Protein AF-A0A968ZUE2-F1 (afdb_monomer_lite)

Sequence (147 aa):
MPTDTAALRRLIYQATYGLSRQKRTHAAQLGALLRKQDRTFSYEKYSFTKLIDLLEAVPDLVEMERIDPDSSNPNSAPVYYVRPVTDTKRLLTDALTDYDSPDGWVHIDSLMQAICQKAACLTQIWYFRLSAMAIAILKPFRNVDRS

Secondary structure (DSSP, 8-state):
--HHHHHHHHHHHHHHTT--TTS-EEHHHHHHHHHHH-TT--GGGGT-SSHHHHHHT-TTTEEEEEEPPPTT-TTPPPEEEEEESS-HHHHHHHHHHT---TTS---HHHHHHHHHHHHHHHHHHHHHHHHHHHHHHT---------

Foldseek 3Di:
DPPVVVVLLVLLCQLQQQFAQVDWDFLVVSVVSSCVSPVPDDVVVVVDPDSVRVQVVCCQFKDKDWDCDDPVDVPDDITITIHGPDNNNVVVVVVLVPDDDPVSDDDPVNVVVVVVVVVVVVVVVVVVVVVVVVVVVVDDDDDDDDD

pLDDT: mean 78.9, std 15.83, range [41.78, 95.31]

Structure (mmCIF, N/CA/C/O backbone):
data_AF-A0A968ZUE2-F1
#
_entry.id   AF-A0A968ZUE2-F1
#
loop_
_atom_site.group_PDB
_atom_site.id
_atom_site.type_symbol
_atom_site.label_atom_id
_atom_site.label_alt_id
_atom_site.label_comp_id
_atom_site.label_asym_id
_atom_site.label_entity_id
_atom_site.label_seq_id
_atom_site.pdbx_PDB_ins_code
_atom_site.Cartn_x
_atom_site.Cartn_y
_atom_site.Cartn_z
_atom_site.occupancy
_atom_site.B_iso_or_equiv
_atom_site.auth_seq_id
_atom_site.auth_comp_id
_atom_site.auth_asym_id
_atom_site.auth_atom_id
_atom_site.pdbx_PDB_model_num
ATOM 1 N N . MET A 1 1 ? 12.365 -18.688 7.496 1.00 46.22 1 MET A N 1
ATOM 2 C CA . MET A 1 1 ? 12.371 -17.460 6.673 1.00 46.22 1 MET A CA 1
ATOM 3 C C . MET A 1 1 ? 10.960 -16.875 6.640 1.00 46.22 1 MET A C 1
ATOM 5 O O . MET A 1 1 ? 10.155 -17.443 5.913 1.00 46.22 1 MET A O 1
ATOM 9 N N . PRO A 1 2 ? 10.584 -15.920 7.526 1.00 47.91 2 PRO A N 1
ATOM 10 C CA . PRO A 1 2 ? 9.611 -14.890 7.093 1.00 47.91 2 PRO A CA 1
ATOM 11 C C . PRO A 1 2 ? 9.578 -13.562 7.905 1.00 47.91 2 PRO A C 1
ATOM 13 O O . PRO A 1 2 ? 8.550 -12.892 7.920 1.00 47.91 2 PRO A O 1
ATOM 16 N N . THR A 1 3 ? 10.614 -13.150 8.638 1.00 48.47 3 THR A N 1
ATOM 17 C CA . THR A 1 3 ? 10.499 -11.937 9.487 1.00 48.47 3 THR A CA 1
ATOM 18 C C . THR A 1 3 ? 10.441 -10.640 8.666 1.00 48.47 3 THR A C 1
ATOM 20 O O . THR A 1 3 ? 9.709 -9.713 9.016 1.00 48.47 3 THR A O 1
ATOM 23 N N . ASP A 1 4 ? 11.133 -10.603 7.524 1.00 59.38 4 ASP A N 1
ATOM 24 C CA . ASP A 1 4 ? 11.221 -9.406 6.676 1.00 59.38 4 ASP A CA 1
ATOM 25 C C . ASP A 1 4 ? 9.965 -9.164 5.827 1.00 59.38 4 ASP A C 1
ATOM 27 O O . ASP A 1 4 ? 9.656 -8.019 5.486 1.00 59.38 4 ASP A O 1
ATOM 31 N N . THR A 1 5 ? 9.174 -10.208 5.548 1.00 75.38 5 THR A N 1
ATOM 32 C CA . THR A 1 5 ? 7.927 -10.071 4.781 1.00 75.38 5 THR A CA 1
ATOM 33 C C . THR A 1 5 ? 6.853 -9.337 5.577 1.00 75.38 5 THR A C 1
ATOM 35 O O . THR A 1 5 ? 6.142 -8.506 5.017 1.00 75.38 5 THR A O 1
ATOM 38 N N . ALA A 1 6 ? 6.751 -9.563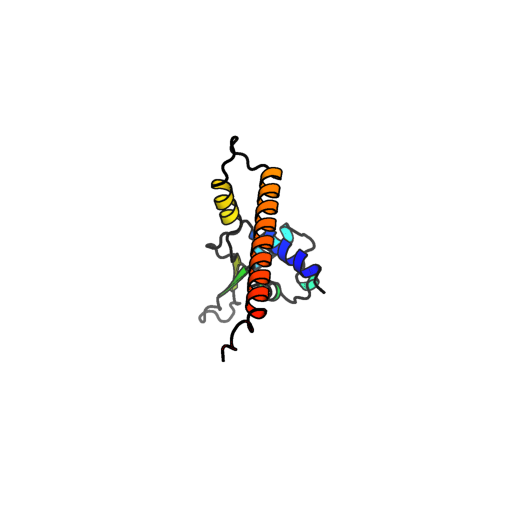 6.890 1.00 85.12 6 ALA A N 1
ATOM 39 C CA . ALA A 1 6 ? 5.794 -8.848 7.735 1.00 85.12 6 ALA A CA 1
ATOM 40 C C . ALA A 1 6 ? 6.118 -7.346 7.831 1.00 85.12 6 ALA A C 1
ATOM 42 O O . ALA A 1 6 ? 5.218 -6.508 7.723 1.00 85.12 6 ALA A O 1
ATOM 43 N N . ALA A 1 7 ? 7.402 -7.002 7.986 1.00 88.56 7 ALA A N 1
ATOM 44 C CA . ALA A 1 7 ? 7.861 -5.615 8.026 1.00 88.56 7 ALA A CA 1
ATOM 45 C C . ALA A 1 7 ? 7.608 -4.895 6.692 1.00 88.56 7 ALA A C 1
ATOM 47 O O . ALA A 1 7 ? 7.051 -3.796 6.688 1.00 88.56 7 ALA A O 1
ATOM 48 N N . LEU A 1 8 ? 7.936 -5.540 5.566 1.00 90.19 8 LEU A N 1
ATOM 49 C CA . LEU A 1 8 ? 7.658 -5.010 4.231 1.00 90.19 8 LEU A CA 1
ATOM 50 C C . LEU A 1 8 ? 6.165 -4.760 4.020 1.00 90.19 8 LEU A C 1
ATOM 52 O O . LEU A 1 8 ? 5.760 -3.677 3.606 1.00 90.19 8 LEU A O 1
ATOM 56 N N . ARG A 1 9 ? 5.329 -5.751 4.336 1.00 91.81 9 ARG A N 1
ATOM 57 C CA . ARG A 1 9 ? 3.878 -5.640 4.161 1.00 91.81 9 ARG A CA 1
ATOM 58 C C . ARG A 1 9 ? 3.309 -4.499 4.993 1.00 91.81 9 ARG A C 1
ATOM 60 O O . ARG A 1 9 ? 2.526 -3.713 4.471 1.00 91.81 9 ARG A O 1
ATOM 67 N N . ARG A 1 10 ? 3.742 -4.345 6.251 1.00 92.12 10 ARG A N 1
ATOM 68 C CA . ARG A 1 10 ? 3.346 -3.210 7.103 1.00 92.12 10 ARG A CA 1
ATOM 69 C C . ARG A 1 10 ? 3.746 -1.870 6.484 1.00 92.12 10 ARG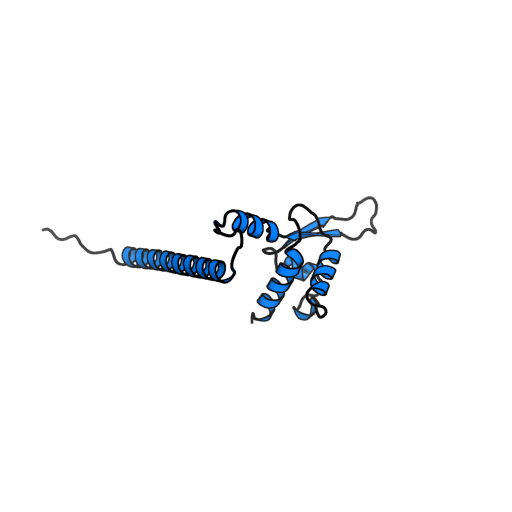 A C 1
ATOM 71 O O . ARG A 1 10 ? 2.928 -0.955 6.477 1.00 92.12 10 ARG A O 1
ATOM 78 N N . LEU A 1 11 ? 4.961 -1.765 5.952 1.00 94.12 11 LEU A N 1
ATOM 79 C CA . LEU A 1 11 ? 5.426 -0.552 5.285 1.00 94.12 11 LEU A CA 1
ATOM 80 C C . LEU A 1 11 ? 4.559 -0.215 4.062 1.00 94.12 11 LEU A C 1
ATOM 82 O O . LEU A 1 11 ? 4.139 0.931 3.901 1.00 94.12 11 LEU A O 1
ATOM 86 N N . ILE A 1 12 ? 4.239 -1.216 3.236 1.00 93.75 12 ILE A N 1
ATOM 87 C CA . ILE A 1 12 ? 3.357 -1.050 2.074 1.00 93.75 12 ILE A CA 1
ATOM 88 C C . ILE A 1 12 ? 1.970 -0.594 2.525 1.00 93.75 12 ILE A C 1
ATOM 90 O O . ILE A 1 12 ? 1.483 0.407 2.011 1.00 93.75 12 ILE A O 1
ATOM 94 N N . TYR A 1 13 ? 1.380 -1.237 3.537 1.00 92.38 13 TYR A N 1
ATOM 95 C CA . TYR A 1 13 ? 0.106 -0.807 4.124 1.00 92.38 13 TYR A CA 1
ATOM 96 C C . TYR A 1 13 ? 0.136 0.653 4.584 1.00 92.38 13 TYR A C 1
ATOM 98 O O . TYR A 1 13 ? -0.781 1.412 4.287 1.00 92.38 13 TYR A O 1
ATOM 106 N N . GLN A 1 14 ? 1.181 1.074 5.296 1.00 92.94 14 GLN A N 1
ATOM 107 C CA . GLN A 1 14 ? 1.309 2.455 5.770 1.00 92.94 14 GLN A CA 1
ATOM 108 C C . GLN A 1 14 ? 1.452 3.453 4.615 1.00 92.94 14 GLN A C 1
ATOM 110 O O . GLN A 1 14 ? 0.895 4.550 4.668 1.00 92.94 14 GLN A O 1
ATOM 115 N N . ALA A 1 15 ? 2.181 3.081 3.563 1.00 93.88 15 ALA A N 1
ATOM 116 C CA . ALA A 1 15 ? 2.357 3.916 2.382 1.00 93.88 15 ALA A CA 1
ATOM 117 C C . ALA A 1 15 ? 1.072 4.025 1.546 1.00 93.88 15 ALA A C 1
ATOM 119 O O . ALA A 1 15 ? 0.817 5.077 0.958 1.00 93.88 15 ALA A O 1
ATOM 120 N N . THR A 1 16 ? 0.252 2.972 1.511 1.00 93.62 16 THR A N 1
ATOM 121 C CA . THR A 1 16 ? -0.991 2.928 0.729 1.00 93.62 16 THR A CA 1
ATOM 122 C C . THR A 1 16 ? -2.237 3.315 1.518 1.00 93.62 16 THR A C 1
ATOM 124 O O . THR A 1 16 ? -3.264 3.578 0.902 1.00 93.62 16 THR A O 1
ATOM 127 N N . TYR A 1 17 ? -2.155 3.428 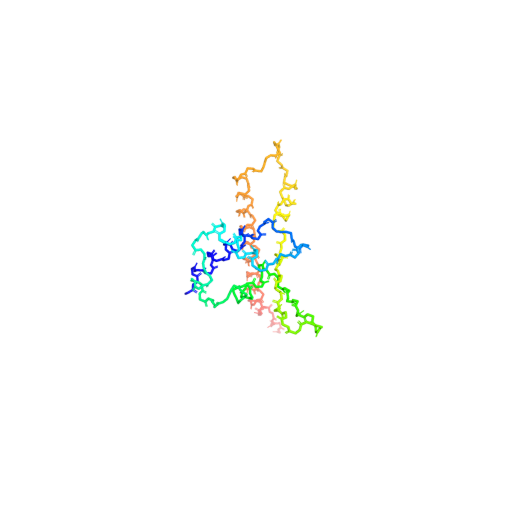2.849 1.00 91.81 17 TYR A N 1
ATOM 128 C CA . TYR A 1 17 ? -3.290 3.689 3.742 1.00 91.81 17 TYR A CA 1
ATOM 129 C C . TYR A 1 17 ? -4.173 4.860 3.294 1.00 91.81 17 TYR A C 1
ATOM 131 O O . TYR A 1 17 ? -5.396 4.765 3.313 1.00 91.81 17 TYR A O 1
ATOM 139 N N . GLY A 1 18 ? -3.550 5.970 2.893 1.00 87.31 18 GLY A N 1
ATOM 140 C CA . GLY A 1 18 ? -4.248 7.182 2.465 1.00 87.31 18 GLY A CA 1
ATOM 141 C C . GLY A 1 18 ? -4.584 7.240 0.973 1.00 87.31 18 GLY A C 1
ATOM 142 O O . GLY A 1 18 ? -5.083 8.269 0.518 1.00 87.31 18 GLY A O 1
ATOM 143 N N . LEU A 1 19 ? -4.268 6.199 0.200 1.00 91.12 19 LEU A N 1
ATOM 144 C CA . LEU A 1 19 ? -4.552 6.158 -1.230 1.00 91.12 19 LEU A CA 1
ATOM 145 C C . LEU A 1 19 ? -5.973 5.650 -1.466 1.00 91.12 19 LEU A C 1
ATOM 147 O O . LEU A 1 19 ? -6.410 4.679 -0.859 1.00 91.12 19 LEU A O 1
ATOM 151 N N . SER A 1 20 ? -6.680 6.287 -2.398 1.00 88.44 20 SER A N 1
ATOM 152 C CA . SER A 1 20 ? -7.979 5.790 -2.844 1.00 88.44 20 SER A CA 1
ATOM 153 C C . SER A 1 20 ? -7.800 4.728 -3.920 1.00 88.44 20 SER A C 1
ATOM 155 O O . SER A 1 20 ? -7.005 4.902 -4.846 1.00 88.44 20 SER A O 1
ATOM 157 N N . ARG A 1 21 ? -8.623 3.678 -3.868 1.00 89.25 21 ARG A N 1
ATOM 158 C CA . ARG A 1 21 ? -8.686 2.648 -4.916 1.00 89.25 21 ARG A CA 1
ATOM 159 C C . ARG A 1 21 ? -9.084 3.208 -6.290 1.00 89.25 21 ARG A C 1
ATOM 161 O O . ARG A 1 21 ? -8.704 2.658 -7.320 1.00 89.25 21 ARG A O 1
ATOM 168 N N . GLN A 1 22 ? -9.836 4.309 -6.326 1.00 88.62 22 GLN A N 1
ATOM 169 C CA . GLN A 1 22 ? -10.315 4.911 -7.577 1.00 88.62 22 GLN A CA 1
ATOM 170 C C . GLN A 1 22 ? -9.220 5.688 -8.321 1.00 88.62 22 GLN A C 1
ATOM 172 O O . GLN A 1 22 ? -9.313 5.886 -9.532 1.00 88.62 22 GLN A O 1
ATOM 177 N N . LYS A 1 23 ? -8.169 6.123 -7.616 1.00 89.69 23 LYS A N 1
ATOM 178 C CA . LYS A 1 23 ? -7.118 6.970 -8.179 1.00 89.69 23 LYS A CA 1
ATOM 179 C C . LYS A 1 23 ? -5.893 6.142 -8.554 1.00 89.69 23 LYS A C 1
ATOM 181 O O . LYS A 1 23 ? -5.272 5.504 -7.709 1.00 89.69 23 LYS A O 1
ATOM 186 N N . ARG A 1 24 ? -5.492 6.231 -9.823 1.00 90.19 24 ARG A N 1
ATOM 187 C CA . ARG A 1 24 ? -4.211 5.704 -10.309 1.00 90.19 24 ARG A CA 1
ATOM 188 C C . ARG A 1 24 ? -3.061 6.503 -9.694 1.00 90.19 24 ARG A C 1
ATOM 190 O O . ARG A 1 24 ? -3.021 7.725 -9.828 1.00 90.19 24 ARG A O 1
ATOM 197 N N . THR A 1 25 ? -2.126 5.819 -9.043 1.00 93.00 25 THR A N 1
ATOM 198 C CA . THR A 1 25 ? -0.898 6.423 -8.505 1.00 93.00 25 THR A CA 1
ATOM 199 C C . THR A 1 25 ? 0.289 5.888 -9.289 1.00 93.00 25 THR A C 1
ATOM 201 O O . THR A 1 25 ? 0.367 4.687 -9.513 1.00 93.00 25 THR A O 1
ATOM 204 N N . HIS A 1 26 ? 1.218 6.734 -9.734 1.00 93.94 26 HIS A N 1
ATOM 205 C CA . HIS A 1 26 ? 2.408 6.225 -10.426 1.00 93.94 26 HIS A CA 1
ATOM 206 C C . HIS A 1 26 ? 3.247 5.353 -9.481 1.00 93.94 26 HIS A C 1
ATOM 208 O O . HIS A 1 26 ? 3.459 5.722 -8.326 1.00 93.94 26 HIS A O 1
ATOM 214 N N . ALA A 1 27 ? 3.815 4.251 -9.977 1.00 92.19 27 ALA A N 1
ATOM 215 C CA . ALA A 1 27 ? 4.681 3.384 -9.172 1.00 92.19 27 ALA A CA 1
ATOM 216 C C . ALA A 1 27 ? 5.861 4.154 -8.543 1.00 92.19 27 ALA A C 1
ATOM 218 O O . ALA A 1 27 ? 6.194 3.952 -7.377 1.00 92.19 27 ALA A O 1
ATOM 219 N N . ALA A 1 28 ? 6.432 5.122 -9.268 1.00 90.38 28 ALA A N 1
ATOM 220 C CA . ALA A 1 28 ? 7.475 6.005 -8.742 1.00 90.38 28 ALA A CA 1
ATOM 221 C C . ALA A 1 28 ? 6.996 6.864 -7.552 1.00 90.38 28 ALA A C 1
ATOM 223 O O . ALA A 1 28 ? 7.745 7.066 -6.595 1.00 90.38 28 ALA A O 1
ATOM 224 N N . GLN A 1 29 ? 5.740 7.328 -7.577 1.00 93.25 29 GLN A N 1
ATOM 225 C CA . GLN A 1 29 ? 5.140 8.058 -6.456 1.00 93.25 29 GLN A CA 1
ATOM 226 C C . GLN A 1 29 ? 4.969 7.143 -5.241 1.00 93.25 29 GLN A C 1
ATOM 228 O O . GLN A 1 29 ? 5.275 7.562 -4.128 1.00 93.25 29 GLN A O 1
ATOM 233 N N . LEU A 1 30 ? 4.561 5.884 -5.440 1.00 93.50 30 LEU A N 1
ATOM 234 C CA . LEU A 1 30 ? 4.507 4.909 -4.348 1.00 93.50 30 LEU A CA 1
ATOM 235 C C . LEU A 1 30 ? 5.899 4.647 -3.756 1.00 93.50 30 LEU A C 1
ATOM 237 O O . LEU A 1 30 ? 6.046 4.625 -2.539 1.00 93.50 30 LEU A O 1
ATOM 241 N N . GLY A 1 31 ? 6.938 4.551 -4.589 1.00 93.44 31 GLY A N 1
ATOM 242 C CA . GLY A 1 31 ? 8.326 4.472 -4.123 1.00 93.44 31 GLY A CA 1
ATOM 243 C C . GLY A 1 31 ? 8.724 5.649 -3.224 1.00 93.44 31 GLY A C 1
ATOM 244 O O . GLY A 1 31 ? 9.364 5.457 -2.190 1.00 93.44 31 GLY A O 1
ATOM 245 N N . ALA A 1 32 ? 8.304 6.869 -3.570 1.00 93.75 32 ALA A N 1
ATOM 246 C CA . ALA A 1 32 ? 8.516 8.045 -2.727 1.00 93.75 32 ALA A CA 1
ATOM 247 C C . ALA A 1 32 ? 7.723 7.976 -1.407 1.00 93.75 32 ALA A C 1
ATOM 249 O O . ALA A 1 32 ? 8.247 8.360 -0.362 1.00 93.75 32 ALA A O 1
ATOM 250 N N . LEU A 1 33 ? 6.492 7.452 -1.427 1.00 94.81 33 LEU A N 1
ATOM 251 C CA . LEU A 1 33 ? 5.686 7.243 -0.218 1.00 94.81 33 LEU A CA 1
ATOM 252 C C . LEU A 1 33 ? 6.311 6.205 0.720 1.00 94.81 33 LEU A C 1
ATOM 254 O O . LEU A 1 33 ? 6.365 6.443 1.923 1.00 94.81 33 LEU A O 1
ATOM 258 N N . LEU A 1 34 ? 6.842 5.105 0.183 1.00 95.06 34 LEU A N 1
ATOM 259 C CA . LEU A 1 34 ? 7.562 4.094 0.966 1.00 95.06 34 LEU A CA 1
ATOM 260 C C . LEU A 1 34 ? 8.773 4.715 1.673 1.00 95.06 34 LEU A C 1
ATOM 262 O O . LEU A 1 34 ? 8.922 4.557 2.880 1.00 95.06 34 LEU A O 1
ATOM 266 N N . ARG A 1 35 ? 9.567 5.527 0.960 1.00 94.94 35 ARG A N 1
ATOM 267 C CA . ARG A 1 35 ? 10.709 6.253 1.550 1.00 94.94 35 ARG A CA 1
ATOM 268 C C . ARG A 1 35 ? 10.309 7.324 2.562 1.00 94.94 35 ARG A C 1
ATOM 270 O O . ARG A 1 35 ? 11.090 7.666 3.447 1.00 94.94 35 ARG A O 1
ATOM 277 N N . LYS A 1 36 ? 9.105 7.883 2.431 1.00 95.31 36 LYS A N 1
ATOM 278 C CA . LYS A 1 36 ? 8.558 8.827 3.412 1.00 95.31 36 LYS A CA 1
ATOM 279 C C . LYS A 1 36 ? 8.245 8.130 4.739 1.00 95.31 36 LYS A C 1
ATOM 281 O O . LYS A 1 36 ? 8.431 8.752 5.779 1.00 95.31 36 LYS A O 1
ATOM 286 N N . GLN A 1 37 ? 7.785 6.878 4.694 1.00 94.88 37 GLN A N 1
ATOM 287 C CA . GLN A 1 37 ? 7.503 6.073 5.887 1.00 94.88 37 GLN A CA 1
ATOM 288 C C . GLN A 1 37 ? 8.779 5.461 6.487 1.00 94.88 37 GLN A C 1
ATOM 290 O O . GLN A 1 37 ? 8.966 5.504 7.699 1.00 94.88 37 GLN A O 1
ATOM 295 N N . ASP A 1 38 ? 9.686 4.957 5.647 1.00 94.31 38 ASP A N 1
ATOM 296 C CA . ASP A 1 38 ? 11.003 4.456 6.049 1.00 94.31 38 ASP A CA 1
ATOM 297 C C . ASP A 1 38 ? 12.088 5.035 5.133 1.00 94.31 38 ASP A C 1
ATOM 299 O O . ASP A 1 38 ? 12.243 4.623 3.984 1.00 94.31 38 ASP A O 1
ATOM 303 N N . ARG A 1 39 ? 12.890 5.973 5.653 1.00 94.50 39 ARG A N 1
ATOM 304 C CA . ARG A 1 39 ? 13.971 6.625 4.888 1.00 94.50 39 ARG A CA 1
ATOM 305 C C . ARG A 1 39 ? 15.053 5.655 4.414 1.00 94.50 39 ARG A C 1
ATOM 307 O O . ARG A 1 39 ? 15.756 5.969 3.460 1.00 94.50 39 ARG A O 1
ATOM 314 N N . THR A 1 40 ? 15.194 4.509 5.076 1.00 92.75 40 THR A N 1
ATOM 315 C CA . THR A 1 40 ? 16.172 3.470 4.729 1.00 92.75 40 THR A CA 1
ATOM 316 C C . THR A 1 40 ? 15.627 2.465 3.717 1.00 92.75 40 THR A C 1
ATOM 318 O O . THR A 1 40 ? 16.331 1.529 3.336 1.00 92.75 40 THR A O 1
ATOM 321 N N . PHE A 1 41 ? 14.381 2.647 3.268 1.00 93.38 41 PHE A N 1
ATOM 322 C CA . PHE A 1 41 ? 13.741 1.745 2.329 1.00 93.38 41 PHE A CA 1
ATOM 323 C C . PHE A 1 41 ? 14.514 1.649 1.006 1.00 93.38 41 PHE A C 1
ATOM 325 O O . PHE A 1 41 ? 14.674 2.626 0.265 1.00 93.38 41 PHE A O 1
ATOM 332 N N . SER A 1 42 ? 14.895 0.418 0.679 1.00 91.31 42 SER A N 1
ATOM 333 C CA . SER A 1 42 ? 15.342 -0.017 -0.639 1.00 91.31 42 SER A CA 1
ATOM 334 C C . SER A 1 42 ? 14.692 -1.362 -0.943 1.00 91.31 42 SER A C 1
ATOM 336 O O . SER A 1 42 ? 14.631 -2.227 -0.069 1.00 91.31 42 SER A O 1
ATOM 338 N N . TYR A 1 43 ? 14.221 -1.560 -2.174 1.00 90.69 43 TYR A N 1
ATOM 339 C CA . TYR A 1 43 ? 13.668 -2.845 -2.615 1.00 90.69 43 TYR A CA 1
ATOM 340 C C . TYR A 1 43 ? 14.728 -3.965 -2.594 1.00 90.69 43 TYR A C 1
ATOM 342 O O . TYR A 1 43 ? 14.391 -5.124 -2.362 1.00 90.69 43 TYR A O 1
ATOM 350 N N . GLU A 1 44 ? 16.013 -3.614 -2.707 1.00 89.94 44 GLU A N 1
ATOM 351 C CA . GLU A 1 44 ? 17.146 -4.548 -2.616 1.00 89.94 44 GLU A CA 1
ATOM 352 C C . GLU A 1 44 ? 17.267 -5.184 -1.224 1.00 89.94 44 GLU A C 1
ATOM 354 O O . GLU A 1 44 ? 17.625 -6.355 -1.111 1.00 89.94 44 GLU A O 1
ATOM 359 N N . LYS A 1 45 ? 16.880 -4.456 -0.161 1.00 89.94 45 LYS A N 1
ATOM 360 C CA . LYS A 1 45 ? 16.832 -4.976 1.221 1.00 89.94 45 LYS A CA 1
ATOM 361 C C . LYS A 1 45 ? 15.898 -6.183 1.347 1.00 89.94 45 LYS A C 1
ATOM 363 O O . LYS A 1 45 ? 16.063 -6.996 2.248 1.00 89.94 45 LYS A O 1
ATOM 368 N N . TYR A 1 46 ? 14.935 -6.291 0.437 1.00 88.06 46 TYR A N 1
ATOM 369 C CA . TYR A 1 46 ? 13.941 -7.358 0.380 1.00 88.06 46 TYR A CA 1
ATOM 370 C C . TYR A 1 46 ? 14.190 -8.328 -0.784 1.00 88.06 46 TYR A C 1
ATOM 372 O O . TYR A 1 46 ? 13.285 -9.063 -1.164 1.00 88.06 46 TYR A O 1
ATOM 380 N N . SER A 1 47 ? 15.403 -8.331 -1.350 1.00 89.88 47 SER A N 1
ATOM 381 C CA . SER A 1 47 ? 15.817 -9.224 -2.442 1.00 89.88 47 SER A CA 1
ATOM 382 C C . SER A 1 47 ? 15.084 -9.012 -3.774 1.00 89.88 47 SER A C 1
ATOM 384 O O . SER A 1 47 ? 15.008 -9.932 -4.586 1.00 89.88 47 SER A O 1
ATOM 386 N N . PHE A 1 48 ? 14.589 -7.799 -4.036 1.00 91.12 48 PHE A N 1
ATOM 387 C CA . PHE A 1 48 ? 14.024 -7.425 -5.336 1.00 91.12 48 PHE A CA 1
ATOM 388 C C . PHE A 1 48 ? 15.002 -6.578 -6.148 1.00 91.12 48 PHE A C 1
ATOM 390 O O . PHE A 1 48 ? 15.778 -5.807 -5.583 1.00 91.12 48 PHE A O 1
ATOM 397 N N . THR A 1 49 ? 14.944 -6.688 -7.479 1.00 91.06 49 THR A N 1
ATOM 398 C CA . THR A 1 49 ? 15.814 -5.905 -8.378 1.00 91.06 49 THR A CA 1
ATOM 399 C C . THR A 1 49 ? 15.207 -4.562 -8.755 1.00 91.06 49 THR A C 1
ATOM 401 O O . THR A 1 49 ? 15.924 -3.585 -8.974 1.00 91.06 49 THR A O 1
ATOM 404 N N . LYS A 1 50 ? 13.875 -4.499 -8.821 1.00 92.00 50 LYS A N 1
ATOM 405 C CA . LYS A 1 50 ? 13.117 -3.292 -9.134 1.00 92.00 50 LYS A CA 1
ATOM 406 C C . LYS A 1 50 ? 11.942 -3.152 -8.179 1.00 92.00 50 LYS A C 1
ATOM 408 O O . LYS A 1 50 ? 11.407 -4.127 -7.657 1.00 92.00 50 LYS A O 1
ATOM 413 N N . LEU A 1 51 ? 11.488 -1.910 -8.009 1.00 92.19 51 LEU A N 1
ATOM 414 C CA . LEU A 1 51 ? 10.269 -1.616 -7.254 1.00 92.19 51 LEU A CA 1
ATOM 415 C C . LEU A 1 51 ? 9.043 -2.335 -7.839 1.00 92.19 51 LEU A C 1
ATOM 417 O O . LEU A 1 51 ? 8.173 -2.741 -7.085 1.00 92.19 51 LEU A O 1
ATOM 421 N N . ILE A 1 52 ? 8.977 -2.482 -9.164 1.00 92.88 52 ILE A N 1
ATOM 422 C CA . ILE A 1 52 ? 7.871 -3.165 -9.848 1.00 92.88 52 ILE A CA 1
ATOM 423 C C . ILE A 1 52 ? 7.798 -4.629 -9.400 1.00 92.88 52 ILE A C 1
ATOM 425 O O . ILE A 1 52 ? 6.750 -5.030 -8.911 1.00 92.88 52 ILE A O 1
ATOM 429 N N . ASP A 1 53 ? 8.918 -5.359 -9.418 1.00 91.81 53 ASP A N 1
ATOM 430 C CA . ASP A 1 53 ? 8.991 -6.758 -8.963 1.00 91.81 53 ASP A CA 1
ATOM 431 C C . ASP A 1 53 ? 8.494 -6.924 -7.515 1.00 91.81 53 ASP A C 1
ATOM 433 O O . ASP A 1 53 ? 7.786 -7.873 -7.183 1.00 91.81 53 ASP A O 1
ATOM 437 N N . LEU A 1 54 ? 8.848 -5.973 -6.642 1.00 92.94 54 LEU A N 1
ATOM 438 C CA . LEU A 1 54 ? 8.409 -5.969 -5.247 1.00 92.94 54 LEU A CA 1
ATOM 439 C C . LEU A 1 54 ? 6.892 -5.819 -5.132 1.00 92.94 54 LEU A C 1
ATOM 441 O O . LEU A 1 54 ? 6.268 -6.485 -4.309 1.00 92.94 54 LEU A O 1
ATOM 445 N N . LEU A 1 55 ? 6.301 -4.927 -5.927 1.00 92.50 55 LEU A N 1
ATOM 446 C CA . LEU A 1 55 ? 4.863 -4.671 -5.908 1.00 92.50 55 LEU A CA 1
ATOM 447 C C . LEU A 1 55 ? 4.077 -5.821 -6.555 1.00 92.50 55 LEU A C 1
ATOM 449 O O . LEU A 1 55 ? 3.013 -6.177 -6.056 1.00 92.50 55 LEU A O 1
ATOM 453 N N . GLU A 1 56 ? 4.627 -6.456 -7.591 1.00 91.38 56 GLU A N 1
ATOM 454 C CA . GLU A 1 56 ? 4.062 -7.663 -8.209 1.00 91.38 56 GLU A CA 1
ATOM 455 C C . GLU A 1 56 ? 4.048 -8.855 -7.240 1.00 91.38 56 GLU A C 1
ATOM 457 O O . GLU A 1 56 ? 3.154 -9.697 -7.307 1.00 91.38 56 GLU A O 1
ATOM 462 N N . ALA A 1 57 ? 4.991 -8.907 -6.294 1.00 90.50 57 ALA A N 1
ATOM 463 C CA . ALA A 1 57 ? 5.053 -9.946 -5.268 1.00 90.50 57 ALA A CA 1
ATOM 464 C C . ALA A 1 57 ? 4.032 -9.776 -4.125 1.00 90.50 57 ALA A C 1
ATOM 466 O O . ALA A 1 57 ? 3.907 -10.670 -3.284 1.00 90.50 57 ALA A O 1
ATOM 467 N N . VAL A 1 58 ? 3.295 -8.659 -4.070 1.00 90.75 58 VAL A N 1
ATOM 468 C CA . VAL A 1 58 ? 2.247 -8.403 -3.061 1.00 90.75 58 VAL A CA 1
ATOM 469 C C . VAL A 1 58 ? 0.897 -8.020 -3.695 1.00 90.75 58 VAL A C 1
ATOM 471 O O . VAL A 1 58 ? 0.327 -6.969 -3.373 1.00 90.75 58 VAL A O 1
ATOM 474 N N . PRO A 1 59 ? 0.336 -8.880 -4.569 1.00 91.19 59 PRO A N 1
ATOM 475 C CA . PRO A 1 59 ? -0.895 -8.584 -5.310 1.00 91.19 59 PRO A CA 1
ATOM 476 C C . PRO A 1 59 ? -2.131 -8.490 -4.407 1.00 91.19 59 PRO A C 1
ATOM 478 O O . PRO A 1 59 ? -3.178 -8.000 -4.814 1.00 91.19 59 PRO A O 1
ATOM 481 N N . ASP A 1 60 ? -2.028 -8.968 -3.168 1.00 89.00 60 ASP A N 1
ATOM 482 C CA . ASP A 1 60 ? -3.075 -8.873 -2.161 1.00 89.00 60 ASP A CA 1
ATOM 483 C C . ASP A 1 60 ? -3.138 -7.489 -1.487 1.00 89.00 60 ASP A C 1
ATOM 485 O O . ASP A 1 60 ? -4.145 -7.146 -0.867 1.00 89.00 60 ASP A O 1
ATOM 489 N N . LEU A 1 61 ? -2.081 -6.680 -1.618 1.00 90.75 61 LEU A N 1
ATOM 490 C CA . LEU A 1 61 ? -2.006 -5.323 -1.067 1.00 90.75 61 LEU A CA 1
ATOM 491 C C . LEU A 1 61 ? -2.219 -4.255 -2.133 1.00 90.75 61 LEU A C 1
ATOM 493 O O . LEU A 1 61 ? -2.878 -3.239 -1.882 1.00 90.75 61 LEU A O 1
ATOM 497 N N . VAL A 1 62 ? -1.648 -4.473 -3.315 1.00 93.31 62 VAL A N 1
ATOM 498 C CA . VAL A 1 62 ? -1.666 -3.511 -4.411 1.00 93.31 62 VAL A CA 1
ATOM 499 C C . VAL A 1 62 ? -2.039 -4.174 -5.727 1.00 93.31 62 VAL A C 1
ATOM 501 O O . VAL A 1 62 ? -1.592 -5.264 -6.054 1.00 93.31 62 VAL A O 1
ATOM 504 N N . GLU A 1 63 ? -2.850 -3.467 -6.498 1.00 93.94 63 GLU A N 1
ATOM 505 C CA . GLU A 1 63 ? -3.182 -3.793 -7.873 1.00 93.94 63 GLU A CA 1
ATOM 506 C C . GLU A 1 63 ? -2.310 -2.941 -8.797 1.00 93.94 63 GLU A C 1
ATOM 508 O O . GLU A 1 63 ? -2.157 -1.730 -8.587 1.00 93.94 63 GLU A O 1
ATOM 513 N N . MET A 1 64 ? -1.733 -3.576 -9.814 1.00 94.00 64 MET A N 1
ATOM 514 C CA . MET A 1 64 ? -0.841 -2.931 -10.770 1.00 94.00 64 MET A CA 1
ATOM 515 C C . MET A 1 64 ? -1.466 -2.883 -12.156 1.00 94.00 64 MET A C 1
ATOM 517 O O . MET A 1 64 ? -2.053 -3.849 -12.630 1.00 94.00 64 MET A O 1
ATOM 521 N N . GLU A 1 65 ? -1.299 -1.746 -12.818 1.00 93.00 65 GLU A N 1
ATOM 522 C CA . GLU A 1 65 ? -1.741 -1.517 -14.186 1.00 93.00 65 GLU A CA 1
ATOM 523 C C . GLU A 1 65 ? -0.554 -1.003 -14.997 1.00 93.00 65 GLU A C 1
ATOM 525 O O . GLU A 1 65 ? 0.027 0.040 -14.685 1.00 93.00 65 GLU A O 1
ATOM 530 N N . ARG A 1 66 ? -0.198 -1.736 -16.048 1.00 92.19 66 ARG A N 1
ATOM 531 C CA . ARG A 1 66 ? 0.817 -1.332 -17.016 1.00 92.19 66 ARG A CA 1
ATOM 532 C C . ARG A 1 66 ? 0.128 -0.689 -18.213 1.00 92.19 66 ARG A C 1
ATOM 534 O O . ARG A 1 66 ? -0.758 -1.290 -18.809 1.00 92.19 66 ARG A O 1
ATOM 541 N N . ILE A 1 67 ? 0.557 0.517 -18.565 1.00 89.50 67 ILE A N 1
ATOM 542 C CA . ILE A 1 67 ? 0.179 1.180 -19.810 1.00 89.50 67 ILE A CA 1
ATOM 543 C C . ILE A 1 67 ? 1.367 1.070 -20.750 1.00 89.50 67 ILE A C 1
ATOM 545 O O . ILE A 1 67 ? 2.444 1.610 -20.474 1.00 89.50 67 ILE A O 1
ATOM 549 N N . ASP A 1 68 ? 1.168 0.321 -21.830 1.00 85.50 68 ASP A N 1
ATOM 550 C CA . ASP A 1 68 ? 2.164 0.210 -22.879 1.00 85.50 68 ASP A CA 1
ATOM 551 C C . ASP A 1 68 ? 2.307 1.540 -23.629 1.00 85.50 68 ASP A C 1
ATOM 553 O O . ASP A 1 68 ? 1.348 2.312 -23.735 1.00 85.50 68 ASP A O 1
ATOM 557 N N . PRO A 1 69 ? 3.524 1.842 -24.099 1.00 82.75 69 PRO A N 1
ATOM 558 C CA . PRO A 1 69 ? 3.787 3.066 -24.831 1.00 82.75 69 PRO A CA 1
ATOM 559 C C . PRO A 1 69 ? 2.943 3.155 -26.099 1.00 82.75 69 PRO A C 1
ATOM 561 O O . PRO A 1 69 ? 2.663 2.148 -26.751 1.00 82.75 69 PRO A O 1
ATOM 564 N N . ASP A 1 70 ? 2.566 4.381 -26.459 1.00 81.06 70 ASP A N 1
ATOM 565 C CA . ASP A 1 70 ? 1.864 4.624 -27.710 1.00 81.06 70 ASP A CA 1
ATOM 566 C C . ASP A 1 70 ? 2.731 4.158 -28.888 1.00 81.06 70 ASP A C 1
ATOM 568 O O . ASP A 1 70 ? 3.893 4.546 -29.027 1.00 81.06 70 ASP A O 1
ATOM 572 N N . SER A 1 71 ? 2.136 3.337 -29.752 1.00 76.06 71 SER A N 1
ATOM 573 C CA . SER A 1 71 ? 2.720 2.868 -31.009 1.00 76.06 71 SER A CA 1
ATOM 574 C C . SER A 1 71 ? 3.213 3.998 -31.921 1.00 76.06 71 SER A C 1
ATOM 576 O O . SER A 1 71 ? 4.105 3.776 -32.738 1.00 76.06 71 SER A O 1
ATOM 578 N N . SER A 1 72 ? 2.672 5.212 -31.766 1.00 80.00 72 SER A N 1
ATOM 579 C CA . SER A 1 72 ? 3.102 6.405 -32.499 1.00 80.00 72 SER A CA 1
ATOM 580 C C . SER A 1 72 ? 4.441 6.981 -32.010 1.00 80.00 72 SER A C 1
ATOM 582 O O . SER A 1 72 ? 5.087 7.735 -32.740 1.00 80.00 72 SER A O 1
ATOM 584 N N . ASN A 1 73 ? 4.888 6.617 -30.801 1.00 77.12 73 ASN A N 1
ATOM 585 C CA . ASN A 1 73 ? 6.110 7.130 -30.192 1.00 77.12 73 ASN A CA 1
ATOM 586 C C . ASN A 1 73 ? 6.970 5.991 -29.599 1.00 77.12 73 ASN A C 1
ATOM 588 O O . ASN A 1 73 ? 6.951 5.761 -28.382 1.00 77.12 73 ASN A O 1
ATOM 592 N N . PRO A 1 74 ? 7.763 5.296 -30.442 1.00 71.56 74 PRO A N 1
ATOM 593 C CA . PRO A 1 74 ? 8.446 4.043 -30.097 1.00 71.56 74 PRO A CA 1
ATOM 594 C C . PRO A 1 74 ? 9.529 4.164 -29.013 1.00 71.56 74 PRO A C 1
ATOM 596 O O . PRO A 1 74 ? 9.996 3.150 -28.505 1.00 71.56 74 PRO A O 1
ATOM 599 N N . ASN A 1 75 ? 9.916 5.384 -28.626 1.00 76.88 75 ASN A N 1
ATOM 600 C CA . ASN A 1 75 ? 10.882 5.628 -27.551 1.00 76.88 75 ASN A CA 1
ATOM 601 C C . ASN A 1 75 ? 10.234 5.772 -26.165 1.00 76.88 75 ASN A C 1
ATOM 603 O O . ASN A 1 75 ? 10.937 5.984 -25.175 1.00 76.88 75 ASN A O 1
ATOM 607 N N . SER A 1 76 ? 8.906 5.702 -26.070 1.00 78.56 76 SER A N 1
ATOM 608 C CA . SER A 1 76 ? 8.221 5.849 -24.787 1.00 78.56 76 SER A CA 1
ATOM 609 C C . SER A 1 76 ? 8.388 4.572 -23.957 1.00 78.56 76 SER A C 1
ATOM 611 O O . SER A 1 76 ? 8.219 3.463 -24.456 1.00 78.56 76 SER A O 1
ATOM 613 N N . ALA A 1 77 ? 8.737 4.708 -22.678 1.00 81.50 77 ALA A N 1
ATOM 614 C CA . ALA A 1 77 ? 8.817 3.573 -21.760 1.00 81.50 77 ALA A CA 1
ATOM 615 C C . ALA A 1 77 ? 7.420 3.203 -21.221 1.00 81.50 77 ALA A C 1
ATOM 617 O O . ALA 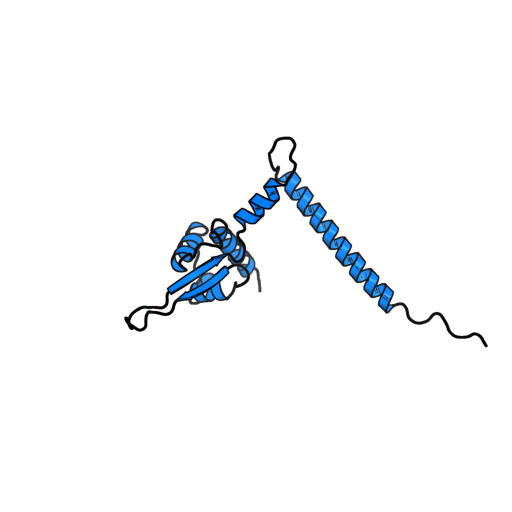A 1 77 ? 6.571 4.089 -21.087 1.00 81.50 77 ALA A O 1
ATOM 618 N N . PRO A 1 78 ? 7.171 1.928 -20.860 1.00 85.50 78 PRO A N 1
ATOM 619 C CA . PRO A 1 78 ? 5.917 1.534 -20.230 1.00 85.50 78 PRO A CA 1
ATOM 620 C C . PRO A 1 78 ? 5.729 2.244 -18.888 1.00 85.50 78 PRO A C 1
ATOM 622 O O . PRO A 1 78 ? 6.659 2.366 -18.082 1.00 85.50 78 PRO A O 1
ATOM 625 N N . VAL A 1 79 ? 4.500 2.687 -18.637 1.00 89.94 79 VAL A N 1
ATOM 626 C CA . VAL A 1 79 ? 4.129 3.395 -17.413 1.00 89.94 79 VAL A CA 1
ATOM 627 C C . VAL A 1 79 ? 3.383 2.452 -16.482 1.00 89.94 79 VAL A C 1
ATOM 629 O O . VAL A 1 79 ? 2.402 1.826 -16.873 1.00 89.94 79 VAL A O 1
ATOM 632 N N . TYR A 1 80 ? 3.819 2.390 -15.225 1.00 93.38 80 TYR A N 1
ATOM 633 C CA . TYR A 1 80 ? 3.194 1.558 -14.201 1.00 93.38 80 TYR A CA 1
ATOM 634 C C . TYR A 1 80 ? 2.392 2.413 -13.227 1.00 93.38 80 TYR A C 1
ATOM 636 O O . TYR A 1 80 ? 2.930 3.316 -12.571 1.00 93.38 80 TYR A O 1
ATOM 644 N N . TYR A 1 81 ? 1.111 2.090 -13.109 1.00 94.31 81 TYR A N 1
ATOM 645 C CA . TYR A 1 81 ? 0.204 2.617 -12.106 1.00 94.31 81 TYR A CA 1
ATOM 646 C C . TYR A 1 81 ? -0.083 1.563 -11.046 1.00 94.31 81 TYR A C 1
ATOM 648 O O . TYR A 1 81 ? -0.106 0.367 -11.313 1.00 94.31 81 TYR A O 1
ATOM 656 N N . VAL A 1 82 ? -0.306 2.037 -9.829 1.00 94.06 82 VAL A N 1
ATOM 657 C CA . VAL A 1 82 ? -0.551 1.227 -8.646 1.00 94.06 82 VAL A CA 1
ATOM 658 C C . VAL A 1 82 ? -1.763 1.786 -7.920 1.00 94.06 82 VAL A C 1
ATOM 660 O O . VAL A 1 82 ? -1.944 3.009 -7.837 1.00 94.06 82 VAL A O 1
ATOM 663 N N . ARG A 1 83 ? -2.597 0.893 -7.395 1.00 94.06 83 ARG A N 1
ATOM 664 C CA . ARG A 1 83 ? -3.750 1.223 -6.553 1.00 94.06 83 ARG A CA 1
ATOM 665 C C . ARG A 1 83 ? -3.810 0.242 -5.387 1.00 94.06 83 ARG A C 1
ATOM 667 O O . ARG A 1 83 ? -3.409 -0.905 -5.556 1.00 94.06 83 ARG A O 1
ATOM 674 N N . PRO A 1 84 ? -4.287 0.647 -4.203 1.00 93.56 84 PRO A N 1
ATOM 675 C CA . PRO A 1 84 ? -4.534 -0.321 -3.146 1.00 93.56 84 PRO A CA 1
ATOM 676 C C . PRO A 1 84 ? -5.688 -1.245 -3.548 1.00 93.56 84 PRO A C 1
ATOM 678 O O . PRO A 1 84 ? -6.692 -0.781 -4.093 1.00 93.56 84 PRO A O 1
ATOM 681 N N . VAL A 1 85 ? -5.571 -2.536 -3.230 1.00 92.44 85 VAL A N 1
ATOM 682 C CA . VAL A 1 85 ? -6.668 -3.505 -3.428 1.00 92.44 85 VAL A CA 1
ATOM 683 C C . VAL A 1 85 ? -7.891 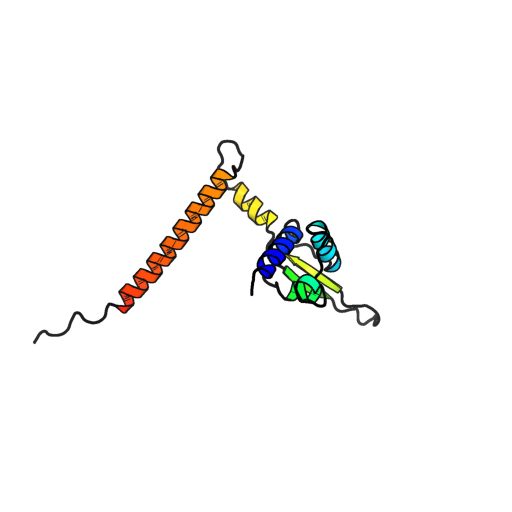-3.105 -2.596 1.00 92.44 85 VAL A C 1
ATOM 685 O O . VAL A 1 85 ? -9.030 -3.190 -3.060 1.00 92.44 85 VAL A O 1
ATOM 688 N N . THR A 1 86 ? -7.641 -2.580 -1.394 1.00 87.69 86 THR A N 1
ATOM 689 C CA . THR A 1 86 ? -8.664 -2.144 -0.441 1.00 87.69 86 THR A CA 1
ATOM 690 C C . THR A 1 86 ? -8.403 -0.709 -0.001 1.00 87.69 86 THR A C 1
ATOM 692 O O . THR A 1 86 ? -7.314 -0.390 0.479 1.00 87.69 86 THR A O 1
ATOM 695 N N . ASP A 1 87 ? -9.422 0.150 -0.100 1.00 87.50 87 ASP A N 1
ATOM 696 C CA . ASP A 1 87 ? -9.394 1.505 0.467 1.00 87.50 87 ASP A CA 1
ATOM 697 C C . ASP A 1 87 ? -9.487 1.410 1.995 1.00 87.50 87 ASP A C 1
ATOM 699 O O . ASP A 1 87 ? -10.561 1.448 2.593 1.00 87.50 87 ASP A O 1
ATOM 703 N N . THR A 1 88 ? -8.336 1.163 2.618 1.00 85.06 88 THR A N 1
ATOM 704 C CA . THR A 1 88 ? -8.251 0.784 4.032 1.00 85.06 88 THR A CA 1
ATOM 705 C C . THR A 1 88 ? -8.710 1.924 4.931 1.00 85.06 88 THR A C 1
ATOM 707 O O . THR A 1 88 ? -9.445 1.688 5.884 1.00 85.06 88 THR A O 1
ATOM 710 N N . LYS A 1 89 ? -8.330 3.169 4.615 1.00 87.00 89 LYS A N 1
ATOM 711 C CA . LYS A 1 89 ? -8.787 4.340 5.366 1.00 87.00 89 LYS A CA 1
ATOM 712 C C . LYS A 1 89 ? -10.301 4.468 5.310 1.00 87.00 89 LYS A C 1
ATOM 714 O O . LYS A 1 89 ? -10.910 4.689 6.353 1.00 87.00 89 LYS A O 1
ATOM 719 N N . ARG A 1 90 ? -10.905 4.323 4.128 1.00 86.38 90 ARG A N 1
ATOM 720 C CA . ARG A 1 90 ? -12.362 4.352 4.001 1.00 86.38 90 ARG A CA 1
ATOM 721 C C . ARG A 1 90 ? -13.005 3.209 4.774 1.00 86.38 90 ARG A C 1
ATOM 723 O O . ARG A 1 90 ? -13.868 3.478 5.587 1.00 86.38 90 ARG A O 1
ATOM 730 N N . LEU A 1 91 ? -12.535 1.975 4.600 1.00 84.62 91 LEU A N 1
ATOM 731 C CA . LEU A 1 91 ? -13.087 0.811 5.297 1.00 84.62 91 LEU A CA 1
ATOM 732 C C . LEU A 1 91 ? -13.044 0.980 6.819 1.00 84.62 91 LEU A C 1
ATOM 734 O O . LEU A 1 91 ? -14.027 0.688 7.489 1.00 84.62 91 LEU A O 1
ATOM 738 N N . LEU A 1 92 ? -11.928 1.471 7.367 1.00 83.69 92 LEU A N 1
ATOM 739 C CA . LEU A 1 92 ? -11.830 1.757 8.797 1.00 83.69 92 LEU A CA 1
ATOM 740 C C . LEU A 1 92 ? -12.739 2.913 9.208 1.00 83.69 92 LEU A C 1
ATOM 742 O O . LEU A 1 92 ? -13.372 2.829 10.248 1.00 83.69 92 LEU A O 1
ATOM 746 N N . THR A 1 93 ? -12.825 3.972 8.406 1.00 83.81 93 THR A N 1
ATOM 747 C CA . THR A 1 93 ? -13.698 5.115 8.709 1.00 83.81 93 THR A CA 1
ATOM 748 C C . THR A 1 93 ? -15.163 4.687 8.711 1.00 83.81 93 THR A C 1
ATOM 750 O O . THR A 1 93 ? -15.868 4.989 9.665 1.00 83.81 93 THR A O 1
ATOM 753 N N . ASP A 1 94 ? -15.595 3.923 7.709 1.00 84.06 94 ASP A N 1
ATOM 754 C CA . ASP A 1 94 ? -16.949 3.381 7.596 1.00 84.06 94 ASP A CA 1
ATOM 755 C C . ASP A 1 94 ? -17.239 2.460 8.799 1.00 84.06 94 ASP A C 1
ATOM 757 O O . ASP A 1 94 ? -18.216 2.657 9.513 1.00 84.06 94 ASP A O 1
ATOM 761 N N . ALA A 1 95 ? -16.327 1.532 9.117 1.00 80.44 95 ALA A N 1
ATOM 762 C CA . ALA A 1 95 ? -16.486 0.611 10.247 1.00 80.44 95 ALA A CA 1
ATOM 763 C C . ALA A 1 95 ? -16.520 1.302 11.621 1.00 80.44 95 ALA A C 1
ATOM 765 O O . ALA A 1 95 ? -17.155 0.797 12.545 1.00 80.44 95 ALA A O 1
ATOM 766 N N . LEU A 1 96 ? -15.802 2.415 11.775 1.00 80.62 96 LEU A N 1
ATOM 767 C CA . LEU A 1 96 ? -15.785 3.201 13.008 1.00 80.62 96 LEU A CA 1
ATOM 768 C C . LEU A 1 96 ? -16.947 4.196 13.084 1.00 80.62 96 LEU A C 1
ATOM 770 O O . LEU A 1 96 ? -17.306 4.599 14.182 1.00 80.62 96 LEU A O 1
ATOM 774 N N . THR A 1 97 ? -17.540 4.579 11.952 1.00 79.75 97 THR A N 1
ATOM 775 C CA . THR A 1 97 ? -18.719 5.462 11.921 1.00 79.75 97 THR A CA 1
ATOM 776 C C . THR A 1 97 ? -19.927 4.781 12.555 1.00 79.75 97 THR A C 1
ATOM 778 O O . THR A 1 97 ? -20.676 5.416 13.288 1.00 79.75 97 THR A O 1
ATOM 781 N N . ASP A 1 98 ? -20.068 3.474 12.337 1.00 73.31 98 ASP A N 1
ATOM 782 C CA . ASP A 1 98 ? -21.141 2.660 12.917 1.00 73.31 98 ASP A CA 1
ATOM 783 C C . ASP A 1 98 ? -20.865 2.249 14.378 1.00 73.31 98 ASP A C 1
ATOM 785 O O . ASP A 1 98 ? -21.641 1.501 14.979 1.00 73.31 98 ASP A O 1
ATOM 789 N N . TYR A 1 99 ? -19.740 2.684 14.958 1.00 74.75 99 TYR A N 1
ATOM 790 C CA . TYR A 1 99 ? -19.395 2.370 16.338 1.00 74.75 99 TYR A CA 1
ATOM 791 C C . TYR A 1 99 ? -20.165 3.283 17.294 1.00 74.75 99 TYR A C 1
ATOM 793 O O . TYR A 1 99 ? -19.840 4.460 17.448 1.00 74.75 99 TYR A O 1
ATOM 801 N N . ASP A 1 100 ? -21.179 2.718 17.947 1.00 71.31 100 ASP A N 1
ATOM 802 C CA . ASP A 1 100 ? -21.993 3.411 18.943 1.00 71.31 100 ASP A CA 1
ATOM 803 C C . ASP A 1 100 ? -21.158 3.698 20.200 1.00 71.31 100 ASP A C 1
ATOM 805 O O . ASP A 1 100 ? -20.976 2.839 21.068 1.00 71.31 100 ASP A O 1
ATOM 809 N N . SER A 1 101 ? -20.580 4.900 20.251 1.00 74.88 101 SER A N 1
ATOM 810 C CA . SER A 1 101 ? -19.873 5.405 21.420 1.00 74.88 101 SER A CA 1
ATOM 811 C C . SER A 1 101 ? -20.680 6.522 22.083 1.00 74.88 101 SER A C 1
ATOM 813 O O . SER A 1 101 ? -21.026 7.497 21.411 1.00 74.88 101 SER A O 1
ATOM 815 N N . PRO A 1 102 ? -20.932 6.446 23.403 1.00 73.06 102 PRO A N 1
ATOM 816 C CA . PRO A 1 102 ? -21.760 7.419 24.114 1.00 73.06 102 PRO A CA 1
ATOM 817 C C . PRO A 1 102 ? -21.188 8.845 24.115 1.00 73.06 102 PRO A C 1
ATOM 819 O O . PRO A 1 102 ? -21.935 9.798 24.324 1.00 73.06 102 PRO A O 1
ATOM 822 N N . ASP A 1 103 ? -19.884 9.009 23.885 1.00 79.62 103 ASP A N 1
ATOM 823 C CA . ASP A 1 103 ? -19.211 10.310 23.792 1.00 79.62 103 ASP A CA 1
ATOM 824 C C . ASP A 1 103 ? -18.782 10.676 22.358 1.00 79.62 103 ASP A C 1
ATOM 826 O O . ASP A 1 103 ? -18.219 11.750 22.138 1.00 79.62 103 ASP A O 1
ATOM 830 N N . GLY A 1 104 ? -19.051 9.809 21.375 1.00 70.94 104 GLY A N 1
ATOM 831 C CA . GLY A 1 104 ? -18.621 9.979 19.985 1.00 70.94 104 GLY A CA 1
ATOM 832 C C . GLY A 1 104 ? -17.132 9.701 19.734 1.00 70.94 104 GLY A C 1
ATOM 833 O O . GLY A 1 104 ? -16.659 9.922 18.618 1.00 70.94 104 GLY A O 1
ATOM 834 N N . TRP A 1 105 ? -16.386 9.210 20.730 1.00 76.12 105 TRP A N 1
ATOM 835 C CA . TRP A 1 105 ? -14.981 8.825 20.592 1.00 76.12 105 TRP A CA 1
ATOM 836 C C . TRP A 1 105 ? -14.827 7.310 20.538 1.00 76.12 105 TRP A C 1
ATOM 838 O O . TRP A 1 105 ? -15.405 6.571 21.330 1.00 76.12 105 TRP A O 1
ATOM 848 N N . VAL A 1 106 ? -13.979 6.827 19.632 1.00 74.56 106 VAL A N 1
ATOM 849 C CA . VAL A 1 106 ? -13.564 5.421 19.628 1.00 74.56 106 VAL A CA 1
ATOM 850 C C . VAL A 1 106 ? -12.346 5.284 20.536 1.00 74.56 106 VAL A C 1
ATOM 852 O O . VAL A 1 106 ? -11.224 5.611 20.144 1.00 74.56 106 VAL A O 1
ATOM 855 N N . HIS A 1 107 ? -12.562 4.792 21.754 1.00 78.56 107 HIS A N 1
ATOM 856 C CA . HIS A 1 107 ? -11.477 4.505 22.692 1.00 78.56 107 HIS A CA 1
ATOM 857 C C . HIS A 1 107 ? -10.692 3.269 22.241 1.00 78.56 107 HIS A C 1
ATOM 859 O O . HIS A 1 107 ? -11.275 2.232 21.911 1.00 78.56 107 HIS A O 1
ATOM 865 N N . ILE A 1 108 ? -9.357 3.363 22.238 1.00 76.75 108 ILE A N 1
ATOM 866 C CA . ILE A 1 108 ? -8.471 2.263 21.813 1.00 76.75 108 ILE A CA 1
ATOM 867 C C . ILE A 1 108 ? -8.734 0.998 22.634 1.00 76.75 108 ILE A C 1
ATOM 869 O O . ILE A 1 108 ? -8.770 -0.089 22.063 1.00 76.75 108 ILE A O 1
ATOM 873 N N . ASP A 1 109 ? -8.978 1.131 23.937 1.00 76.56 109 ASP A N 1
ATOM 874 C CA . ASP A 1 109 ? -9.242 -0.009 24.816 1.00 76.56 109 ASP A CA 1
ATOM 875 C C . ASP A 1 109 ? -10.544 -0.727 24.442 1.00 76.56 109 ASP A C 1
ATOM 877 O O . ASP A 1 109 ? -10.575 -1.956 24.368 1.00 76.56 109 ASP A O 1
ATOM 881 N N . SER A 1 110 ? -11.596 0.023 24.105 1.00 72.00 110 SER A N 1
ATOM 882 C CA . SER A 1 110 ? -12.874 -0.530 23.645 1.00 72.00 110 SER A CA 1
ATOM 883 C C . SER A 1 110 ? -12.738 -1.213 22.281 1.00 72.00 110 SER A C 1
ATOM 885 O O . SER A 1 110 ? -13.300 -2.289 22.063 1.00 72.00 110 SER A O 1
ATOM 887 N N . LEU A 1 111 ? -11.927 -0.647 21.379 1.00 73.88 111 LEU A N 1
ATOM 888 C CA . LEU A 1 111 ? -11.592 -1.272 20.099 1.00 73.88 111 LEU A CA 1
ATOM 889 C C . LEU A 1 111 ? -10.783 -2.564 20.298 1.00 73.88 111 LEU A C 1
ATOM 891 O O . LEU A 1 111 ? -11.096 -3.586 19.687 1.00 73.88 111 LEU A O 1
ATOM 895 N N . MET A 1 112 ? -9.771 -2.551 21.169 1.00 76.69 112 MET A N 1
ATOM 896 C CA . MET A 1 112 ? -8.980 -3.736 21.507 1.00 76.69 112 MET A CA 1
ATOM 897 C C . MET A 1 112 ? -9.848 -4.824 22.133 1.00 76.69 112 MET A C 1
ATOM 899 O O . MET A 1 112 ? -9.742 -5.987 21.745 1.00 76.69 112 MET A O 1
ATOM 903 N N . GLN A 1 113 ? -10.752 -4.459 23.040 1.00 74.88 113 GLN A N 1
ATOM 904 C CA . GLN A 1 113 ? -11.696 -5.388 23.649 1.00 74.88 113 GLN A CA 1
ATOM 905 C C . GLN A 1 113 ? -12.629 -6.008 22.600 1.00 74.88 113 GLN A C 1
ATOM 907 O O . GLN A 1 113 ? -12.792 -7.229 22.582 1.00 74.88 113 GLN A O 1
ATOM 912 N N . ALA A 1 114 ? -13.171 -5.208 21.677 1.00 70.50 114 ALA A N 1
ATOM 913 C CA . ALA A 1 114 ? -14.013 -5.695 20.584 1.00 70.50 114 ALA A CA 1
ATOM 914 C C . ALA A 1 114 ? -13.251 -6.625 19.619 1.00 70.50 114 ALA A C 1
ATOM 916 O O . ALA A 1 114 ? -13.783 -7.657 19.197 1.00 70.50 114 ALA A O 1
ATOM 917 N N . ILE A 1 115 ? -11.991 -6.307 19.293 1.00 74.12 115 ILE A N 1
ATOM 918 C CA . ILE A 1 115 ? -11.116 -7.170 18.483 1.00 74.12 115 ILE A CA 1
ATOM 919 C C . ILE A 1 115 ? -10.852 -8.491 19.211 1.00 74.12 115 ILE A C 1
ATOM 921 O O . ILE A 1 115 ? -11.009 -9.555 18.612 1.00 74.12 115 ILE A O 1
ATOM 925 N N . CYS A 1 116 ? -10.509 -8.444 20.501 1.00 73.62 116 CYS A N 1
ATOM 926 C CA . CYS A 1 116 ? -10.285 -9.632 21.323 1.00 73.62 116 CYS A CA 1
ATOM 927 C C . CYS A 1 116 ? -11.538 -10.518 21.405 1.00 73.62 116 CYS A C 1
ATOM 929 O O . CYS A 1 116 ? -11.437 -11.736 21.260 1.00 73.62 116 CYS A O 1
ATOM 931 N N . GLN A 1 117 ? -12.725 -9.926 21.563 1.00 69.81 117 GLN A N 1
ATOM 932 C CA . GLN A 1 117 ? -14.000 -10.653 21.578 1.00 69.81 117 GLN A CA 1
ATOM 933 C C . GLN A 1 117 ? -14.315 -11.305 20.224 1.00 69.81 117 GLN A C 1
ATOM 935 O O . GLN A 1 117 ? -14.676 -12.484 20.178 1.00 69.81 117 GLN A O 1
ATOM 940 N N . LYS A 1 118 ? -14.131 -10.586 19.106 1.00 66.62 118 LYS A N 1
ATOM 941 C CA . LYS A 1 118 ? -14.305 -11.153 17.756 1.00 66.62 118 LYS A CA 1
ATOM 942 C C . LYS A 1 118 ? -13.303 -12.271 17.469 1.00 66.62 118 LYS A C 1
ATOM 944 O O . LYS A 1 118 ? -13.692 -13.292 16.907 1.00 66.62 118 LYS A O 1
ATOM 949 N N . ALA A 1 119 ? -12.044 -12.108 17.874 1.00 61.06 119 ALA A N 1
ATOM 950 C CA . ALA A 1 119 ? -11.021 -13.137 17.728 1.00 61.06 119 ALA A CA 1
ATOM 951 C C . ALA A 1 119 ? -11.403 -14.405 18.503 1.00 61.06 119 ALA A C 1
ATOM 953 O O . ALA A 1 119 ? -11.425 -15.478 17.912 1.00 61.06 119 ALA A O 1
ATOM 954 N N . ALA A 1 120 ? -11.801 -14.279 19.774 1.00 60.38 120 ALA A N 1
ATOM 955 C CA . ALA A 1 120 ? -12.243 -15.407 20.597 1.00 60.38 120 ALA A CA 1
ATOM 956 C C . ALA A 1 120 ? -13.478 -16.127 20.019 1.00 60.38 120 ALA A C 1
ATOM 958 O O . ALA A 1 120 ? -13.534 -17.359 20.017 1.00 60.38 120 ALA A O 1
ATOM 959 N N . CYS A 1 121 ? -14.439 -15.371 19.479 1.00 52.97 121 CYS A N 1
ATOM 960 C CA . CYS A 1 121 ? -15.626 -15.912 18.814 1.00 52.97 121 CYS A CA 1
ATOM 961 C C . CYS A 1 121 ? -15.264 -16.707 17.547 1.00 52.97 121 CYS A C 1
ATOM 963 O O . CYS A 1 121 ? -15.754 -17.819 17.344 1.00 52.97 121 CYS A O 1
ATOM 965 N N . LEU A 1 122 ? -14.341 -16.194 16.724 1.00 54.62 122 LEU A N 1
ATOM 966 C CA . LEU A 1 122 ? -13.846 -16.920 15.553 1.00 54.62 122 LEU A CA 1
ATOM 967 C C . LEU A 1 122 ? -13.169 -18.231 15.968 1.00 54.62 122 LEU A C 1
ATOM 969 O O . LEU A 1 122 ? -13.487 -19.273 15.396 1.00 54.62 122 LEU A O 1
ATOM 973 N N . THR A 1 123 ? -12.314 -18.229 16.996 1.00 59.25 123 THR A N 1
ATOM 974 C CA . THR A 1 123 ? -11.668 -19.456 17.495 1.00 59.25 123 THR A CA 1
ATOM 975 C C . THR A 1 123 ? -12.684 -20.492 17.979 1.00 59.25 123 THR A C 1
ATOM 977 O O . THR A 1 123 ? -12.513 -21.681 17.709 1.00 59.25 123 THR A O 1
ATOM 980 N N . GLN A 1 124 ? -13.768 -20.062 18.636 1.00 55.38 124 GLN A N 1
ATOM 981 C CA . GLN A 1 124 ? -14.861 -20.950 19.044 1.00 55.38 124 GLN A CA 1
ATOM 982 C C . GLN A 1 124 ? -15.601 -21.551 17.844 1.00 55.38 124 GLN A C 1
ATOM 984 O O . GLN A 1 124 ? -15.844 -22.755 17.832 1.00 55.38 124 GLN A O 1
ATOM 989 N N . ILE A 1 125 ? -15.906 -20.766 16.808 1.00 58.34 125 ILE A N 1
ATOM 990 C CA . ILE A 1 125 ? -16.565 -21.268 15.589 1.00 58.34 125 ILE A CA 1
ATOM 991 C C . ILE A 1 125 ? -15.698 -22.328 14.894 1.00 58.34 125 ILE A C 1
ATOM 993 O O . ILE A 1 125 ? -16.213 -23.366 14.467 1.00 58.34 125 ILE A O 1
ATOM 997 N N . TRP A 1 126 ? -14.383 -22.112 14.819 1.00 51.56 126 TRP A N 1
ATOM 998 C CA . TRP A 1 126 ? -13.447 -23.103 14.279 1.00 51.56 126 TRP A CA 1
ATOM 999 C C . TRP A 1 126 ? -13.388 -24.372 15.142 1.00 51.56 126 TRP A C 1
ATOM 1001 O O . TRP A 1 126 ? -13.448 -25.474 14.596 1.00 51.56 126 TRP A O 1
ATOM 1011 N N . TYR A 1 127 ? -13.368 -24.242 16.473 1.00 55.84 127 TYR A N 1
ATOM 1012 C CA . TYR A 1 127 ? -13.419 -25.382 17.397 1.00 55.84 127 TYR A CA 1
ATOM 1013 C C . TYR A 1 127 ? -14.715 -26.191 17.271 1.00 55.84 127 TYR A C 1
ATOM 1015 O O . TYR A 1 127 ? -14.670 -27.422 17.231 1.00 55.84 127 TYR A O 1
ATOM 1023 N N . PHE A 1 128 ? -15.868 -25.528 17.155 1.00 53.53 128 PHE A N 1
ATOM 1024 C CA . PHE A 1 128 ? -17.157 -26.197 16.966 1.00 53.53 128 PHE A CA 1
ATOM 1025 C C . PHE A 1 128 ? -17.241 -26.907 15.612 1.00 53.53 128 PHE A C 1
ATOM 1027 O O . PHE A 1 128 ? -17.738 -28.030 15.553 1.00 53.53 128 PHE A O 1
ATOM 1034 N N . ARG A 1 129 ? -16.712 -26.316 14.532 1.00 54.06 129 ARG A N 1
ATOM 1035 C CA . ARG A 1 129 ? -16.685 -26.968 13.210 1.00 54.06 129 ARG A CA 1
ATOM 1036 C C . ARG A 1 129 ? -15.735 -28.165 13.154 1.00 54.06 129 ARG A C 1
ATOM 1038 O O . ARG A 1 129 ? -16.107 -29.193 12.593 1.00 54.06 129 ARG A O 1
ATOM 1045 N N . LEU A 1 130 ? -14.557 -28.071 13.774 1.00 53.44 130 LEU A N 1
ATOM 1046 C CA . LEU A 1 130 ? -13.619 -29.195 13.886 1.00 53.44 130 LEU A CA 1
ATOM 1047 C C . LEU A 1 130 ? -14.184 -30.322 14.763 1.00 53.44 130 LEU A C 1
ATOM 1049 O O . LEU A 1 130 ? -14.099 -31.490 14.391 1.00 53.44 130 LEU A O 1
ATOM 1053 N N . SER A 1 131 ? -14.836 -29.980 15.877 1.00 58.12 131 SER A N 1
ATOM 1054 C CA . SER A 1 131 ? -15.480 -30.963 16.761 1.00 58.12 131 SER A CA 1
ATOM 1055 C C . SER A 1 131 ? -16.682 -31.635 16.091 1.00 58.12 131 SER A C 1
ATOM 1057 O O . SER A 1 131 ? -16.847 -32.848 16.194 1.00 58.12 131 SER A O 1
ATOM 1059 N N . ALA A 1 132 ? -17.497 -30.883 15.344 1.00 55.44 132 ALA A N 1
ATOM 1060 C CA . ALA A 1 132 ? -18.614 -31.436 14.581 1.00 55.44 132 ALA A CA 1
ATOM 1061 C C . ALA A 1 132 ? -18.145 -32.369 13.449 1.00 55.44 132 ALA A C 1
ATOM 1063 O O . ALA A 1 132 ? -18.750 -33.422 13.251 1.00 55.44 132 ALA A O 1
ATOM 1064 N N . MET A 1 133 ? -17.044 -32.047 12.753 1.00 51.53 133 MET A N 1
ATOM 1065 C CA . MET A 1 133 ? -16.435 -32.969 11.783 1.00 51.53 133 MET A CA 1
ATOM 1066 C C . MET A 1 133 ? -15.860 -34.221 12.457 1.00 51.53 133 MET A C 1
ATOM 1068 O O . MET A 1 133 ? -16.073 -35.321 11.955 1.00 51.53 133 MET A O 1
ATOM 1072 N N . ALA A 1 134 ? -15.201 -34.096 13.613 1.00 52.38 134 ALA A N 1
ATOM 1073 C CA . ALA A 1 134 ? -14.685 -35.249 14.353 1.00 52.38 134 ALA A CA 1
ATOM 1074 C C . ALA A 1 134 ? -15.810 -36.191 14.831 1.00 52.38 134 ALA A C 1
ATOM 1076 O O . ALA A 1 134 ? -15.685 -37.410 14.726 1.00 52.38 134 ALA A O 1
ATOM 1077 N N . ILE A 1 135 ? -16.946 -35.643 15.279 1.00 54.06 135 ILE A N 1
ATOM 1078 C CA . ILE A 1 135 ? -18.130 -36.425 15.678 1.00 54.06 135 ILE A CA 1
ATOM 1079 C C . ILE A 1 135 ? -18.812 -37.082 14.465 1.00 54.06 135 ILE A C 1
ATOM 1081 O O . ILE A 1 135 ? -19.298 -38.207 14.577 1.00 54.06 135 ILE A O 1
ATOM 1085 N N . ALA A 1 136 ? -18.831 -36.424 13.301 1.00 53.56 136 ALA A N 1
ATOM 1086 C CA . ALA A 1 136 ? -19.372 -36.999 12.067 1.00 53.56 136 ALA A CA 1
ATOM 1087 C C . ALA A 1 136 ? -18.517 -38.165 11.532 1.00 53.56 136 ALA A C 1
ATOM 1089 O O . ALA A 1 136 ? -19.064 -39.120 10.989 1.00 53.56 136 ALA A O 1
ATOM 1090 N N . ILE A 1 137 ? -17.198 -38.128 11.744 1.00 53.41 137 ILE A N 1
ATOM 1091 C CA . ILE A 1 137 ? -16.275 -39.215 11.374 1.00 53.41 137 ILE A CA 1
ATOM 1092 C C . ILE A 1 137 ? -16.376 -40.403 12.355 1.00 53.41 137 ILE A C 1
ATOM 1094 O O . ILE A 1 137 ? -16.142 -41.545 11.967 1.00 53.41 137 ILE A O 1
ATOM 1098 N N . LEU A 1 138 ? -16.797 -40.168 13.604 1.00 49.12 138 LEU A N 1
ATOM 1099 C CA . LEU A 1 138 ? -16.960 -41.199 14.643 1.00 49.12 138 LEU A CA 1
ATOM 1100 C C . LEU A 1 138 ? -18.354 -41.860 14.693 1.00 49.12 138 LEU A C 1
ATOM 1102 O O . LEU A 1 138 ? -18.584 -42.714 15.548 1.00 49.12 138 LEU A O 1
ATOM 1106 N N . LYS A 1 139 ? -19.287 -41.510 13.795 1.00 51.00 139 LYS A N 1
ATOM 1107 C CA . LYS A 1 139 ? -20.567 -42.227 13.625 1.00 51.00 139 LYS A CA 1
ATOM 1108 C C . LYS A 1 139 ? -20.581 -43.046 12.328 1.00 51.00 139 LYS A C 1
ATOM 1110 O O . LYS A 1 139 ? -21.243 -42.678 11.360 1.00 51.00 139 LYS A O 1
ATOM 1115 N N . PRO A 1 140 ? -19.949 -44.223 12.344 1.00 49.31 140 PRO A N 1
ATOM 1116 C CA . PRO A 1 140 ? -20.653 -45.418 11.893 1.00 49.31 140 PRO A CA 1
ATOM 1117 C C . PRO A 1 140 ? -20.566 -46.519 12.963 1.00 49.31 140 PRO A C 1
ATOM 1119 O O . PRO A 1 140 ? -19.644 -46.531 13.765 1.00 49.31 140 PRO A O 1
ATOM 1122 N N . PHE A 1 141 ? -21.518 -47.456 12.956 1.00 48.66 141 PHE A N 1
ATOM 1123 C CA . PHE A 1 141 ? -21.696 -48.574 13.906 1.00 48.66 141 PHE A CA 1
ATOM 1124 C C . PHE A 1 141 ? -22.506 -48.287 15.176 1.00 48.66 141 PHE A C 1
ATOM 1126 O O . PHE A 1 141 ? -22.031 -48.419 16.299 1.00 48.66 141 PHE A O 1
ATOM 1133 N N . ARG A 1 142 ? -23.808 -48.039 15.006 1.00 51.81 142 ARG A N 1
ATOM 1134 C CA . ARG A 1 142 ? -24.800 -48.607 15.937 1.00 51.81 142 ARG A CA 1
ATOM 1135 C C . ARG A 1 142 ? -26.143 -48.826 15.246 1.00 51.81 142 ARG A C 1
ATOM 1137 O O . ARG A 1 142 ? -27.043 -48.004 15.353 1.00 51.81 142 ARG A O 1
ATOM 1144 N N . ASN A 1 143 ? -26.217 -49.920 14.493 1.00 47.44 143 ASN A N 1
ATOM 1145 C CA . ASN A 1 143 ? -27.374 -50.811 14.332 1.00 47.44 143 ASN A CA 1
ATOM 1146 C C . ASN A 1 143 ? -27.147 -51.650 13.079 1.00 47.44 143 ASN A C 1
ATOM 1148 O O . ASN A 1 143 ? -27.186 -51.084 11.997 1.00 47.44 143 ASN A O 1
ATOM 1152 N N . VAL A 1 144 ? -26.927 -52.952 13.235 1.00 47.94 144 VAL A N 1
ATOM 1153 C CA . VAL A 1 144 ? -27.822 -54.019 12.759 1.00 47.94 144 VAL A CA 1
ATOM 1154 C C . VAL A 1 144 ? -27.398 -55.262 13.540 1.00 47.94 144 VAL A C 1
ATOM 1156 O O . VAL A 1 144 ? -26.245 -55.651 13.451 1.00 47.94 144 VAL A O 1
ATOM 1159 N N . ASP A 1 145 ? -28.288 -55.782 14.383 1.00 41.78 145 ASP A N 1
ATOM 1160 C CA . ASP A 1 145 ? -28.557 -57.221 14.495 1.00 41.78 145 ASP A CA 1
ATOM 1161 C C . ASP A 1 145 ? -29.796 -57.396 15.383 1.00 41.78 145 ASP A C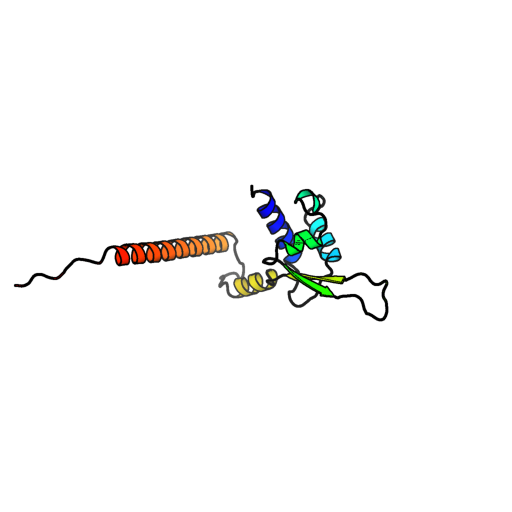 1
ATOM 1163 O O . ASP A 1 145 ? -29.743 -57.498 16.608 1.00 41.78 145 ASP A O 1
ATOM 1167 N N . ARG A 1 146 ? -30.958 -57.339 14.724 1.00 45.50 146 ARG A N 1
ATOM 1168 C CA . ARG A 1 146 ? -32.153 -58.068 15.145 1.00 45.50 146 ARG A CA 1
ATOM 1169 C C . ARG A 1 146 ? -32.282 -59.244 14.186 1.00 45.50 146 ARG A C 1
ATOM 1171 O O . ARG A 1 146 ? -32.702 -59.025 13.053 1.00 45.50 146 ARG A O 1
ATOM 1178 N N . SER A 1 147 ? -31.950 -60.439 14.659 1.00 53.22 147 SER A N 1
ATOM 1179 C CA . SER A 1 147 ? -32.596 -61.692 14.251 1.00 53.22 147 SER A CA 1
ATOM 1180 C C . SER A 1 147 ? -32.625 -62.611 15.459 1.00 53.22 147 SER A C 1
ATOM 1182 O O . SER A 1 147 ? -31.547 -62.762 16.072 1.00 53.22 147 SER A O 1
#

Radius of gyration: 24.22 Å; chains: 1; bounding box: 50×72×57 Å